Protein AF-A0A7R9R165-F1 (afdb_monomer_lite)

Radius of gyration: 16.83 Å; chains: 1; bounding box: 34×22×39 Å

Foldseek 3Di:
DQWDWDWDADPVHNVDIDIDIHGDDDPDPDPVLVVDDCVDPSVVVVVCCVVVVD

Secondary structure (DSSP, 8-state):
--SEEEEEEETTEEEEEEEEEEPPPPSSS-THHHHS-TTSHHHHHHHHHHHHT-

Sequence (54 aa):
MLISIFVDIDDKNSSKRVLYLDQPSLGLFDRDLLMKGMNDSSVAAYYDLMVKSA

InterPro domains:
  IPR008753 Peptidase M13, N-terminal domain [PF05649] (2-52)
  IPR042089 Peptidase M13, domain 2 [G3DSA:1.10.1380.10] (1-54)

Structure (mmCIF, N/CA/C/O backbone):
data_AF-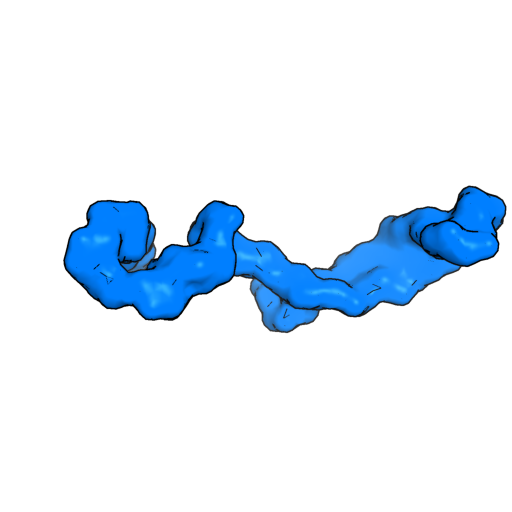A0A7R9R165-F1
#
_entry.id   AF-A0A7R9R165-F1
#
loop_
_atom_site.group_PDB
_atom_site.id
_atom_site.type_symbol
_atom_site.label_atom_id
_atom_site.label_alt_id
_atom_site.label_comp_id
_atom_site.label_asym_id
_atom_site.label_entity_id
_atom_site.label_seq_id
_atom_site.pdbx_PDB_ins_code
_atom_site.Cartn_x
_atom_site.Cartn_y
_atom_site.Cartn_z
_atom_site.occupancy
_atom_site.B_iso_or_equiv
_atom_site.auth_seq_id
_atom_site.auth_comp_id
_atom_site.auth_asym_id
_atom_site.auth_ato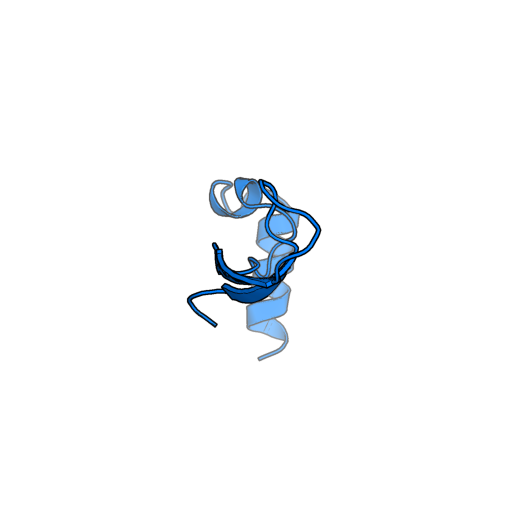m_id
_atom_site.pdbx_PDB_model_num
ATOM 1 N N . MET A 1 1 ? 3.570 -3.368 4.557 1.00 61.94 1 MET A N 1
ATOM 2 C CA . MET A 1 1 ? 4.932 -2.948 4.147 1.00 61.94 1 MET A CA 1
ATOM 3 C C . MET A 1 1 ? 5.034 -1.435 4.275 1.00 61.94 1 MET A C 1
ATOM 5 O O . MET A 1 1 ? 4.025 -0.780 4.066 1.00 61.94 1 MET A O 1
ATOM 9 N N . LEU A 1 2 ? 6.204 -0.894 4.639 1.00 86.56 2 LEU A N 1
ATOM 10 C CA . LEU A 1 2 ? 6.404 0.554 4.844 1.00 86.56 2 LEU A CA 1
ATOM 11 C C . LEU A 1 2 ? 6.845 1.307 3.576 1.00 86.56 2 LEU A C 1
ATOM 13 O O . LEU A 1 2 ? 6.689 2.518 3.506 1.00 86.56 2 LEU A O 1
ATOM 17 N N . ILE A 1 3 ? 7.393 0.595 2.590 1.00 92.69 3 ILE A N 1
ATOM 18 C CA . ILE A 1 3 ? 7.863 1.130 1.306 1.00 92.69 3 ILE A CA 1
ATOM 19 C C . ILE A 1 3 ? 7.373 0.172 0.219 1.00 92.69 3 ILE A C 1
ATOM 21 O O . ILE A 1 3 ? 7.460 -1.046 0.408 1.00 92.69 3 ILE A O 1
ATOM 25 N N . SER A 1 4 ? 6.849 0.706 -0.886 1.00 94.31 4 SER A N 1
ATOM 26 C CA . SER A 1 4 ? 6.559 -0.077 -2.087 1.00 94.31 4 SER A CA 1
ATOM 27 C C . SER A 1 4 ? 7.827 -0.185 -2.926 1.00 94.31 4 SER A C 1
ATOM 29 O O . SER A 1 4 ? 8.434 0.832 -3.256 1.00 94.31 4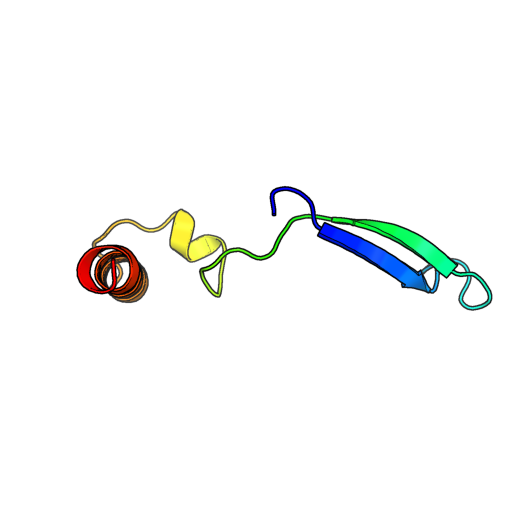 SER A O 1
ATOM 31 N N . ILE A 1 5 ? 8.250 -1.410 -3.237 1.00 95.81 5 ILE A N 1
ATOM 32 C CA . ILE A 1 5 ? 9.457 -1.684 -4.022 1.00 95.81 5 ILE A CA 1
ATOM 33 C C . ILE A 1 5 ? 9.068 -2.594 -5.180 1.00 95.81 5 ILE A C 1
ATOM 35 O O . ILE A 1 5 ? 8.592 -3.707 -4.950 1.00 95.81 5 ILE A O 1
ATOM 39 N N . PHE A 1 6 ? 9.274 -2.139 -6.414 1.00 96.19 6 PHE A N 1
ATOM 40 C CA . PHE A 1 6 ? 8.917 -2.898 -7.614 1.00 96.19 6 PHE A CA 1
ATOM 41 C C . PHE A 1 6 ? 9.822 -2.552 -8.800 1.00 96.19 6 PHE A C 1
ATOM 43 O O . PHE A 1 6 ? 10.545 -1.561 -8.773 1.00 96.19 6 PHE A O 1
ATOM 50 N N . VAL A 1 7 ? 9.821 -3.391 -9.836 1.00 97.75 7 VAL A N 1
ATOM 51 C CA . VAL A 1 7 ? 10.559 -3.144 -11.083 1.00 97.75 7 VAL A CA 1
ATOM 52 C C . VAL A 1 7 ? 9.557 -2.833 -12.180 1.00 97.75 7 VAL A C 1
ATOM 54 O O . VAL A 1 7 ? 8.665 -3.643 -12.427 1.00 97.75 7 VAL A O 1
ATOM 57 N N . ASP A 1 8 ? 9.742 -1.708 -12.867 1.00 97.94 8 ASP A N 1
ATOM 58 C C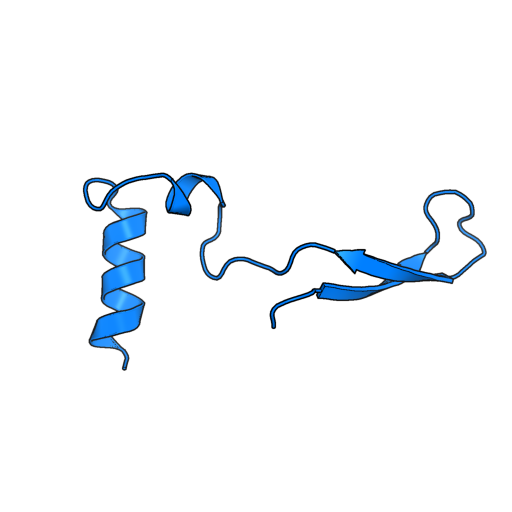A . ASP A 1 8 ? 8.902 -1.328 -14.004 1.00 97.94 8 ASP A CA 1
ATOM 59 C C . ASP A 1 8 ? 9.716 -0.687 -15.139 1.00 97.94 8 ASP A C 1
ATOM 61 O O . ASP A 1 8 ? 10.942 -0.580 -15.059 1.00 97.94 8 ASP A O 1
ATOM 65 N N . ILE A 1 9 ? 9.050 -0.367 -16.248 1.00 97.88 9 ILE A N 1
ATOM 66 C CA . ILE A 1 9 ? 9.602 0.348 -17.399 1.00 97.88 9 ILE A CA 1
ATOM 67 C C . ILE A 1 9 ? 10.014 1.755 -16.967 1.00 97.88 9 ILE A C 1
ATOM 69 O O . ILE A 1 9 ? 9.239 2.437 -16.317 1.00 97.88 9 ILE A O 1
ATOM 73 N N . ASP A 1 10 ? 11.207 2.198 -17.363 1.00 97.62 10 ASP A N 1
ATOM 74 C CA . ASP A 1 10 ? 11.642 3.578 -17.130 1.00 97.62 10 ASP A CA 1
ATOM 75 C C . ASP A 1 10 ? 10.784 4.561 -17.944 1.00 97.62 10 ASP A C 1
ATOM 77 O O . ASP A 1 10 ? 10.787 4.534 -19.179 1.00 97.62 10 ASP A O 1
ATOM 81 N N . ASP A 1 11 ? 10.100 5.472 -17.252 1.00 97.56 11 ASP A N 1
ATOM 82 C CA . ASP A 1 11 ? 9.235 6.499 -17.847 1.00 97.56 11 ASP A CA 1
ATOM 83 C C . ASP A 1 11 ? 9.964 7.402 -18.858 1.00 97.56 11 ASP A C 1
ATOM 85 O O . ASP A 1 11 ? 9.346 7.967 -19.763 1.00 97.56 11 ASP A O 1
ATOM 89 N N . LYS A 1 12 ? 11.292 7.546 -18.737 1.00 98.06 12 LYS A N 1
ATOM 90 C CA . LYS A 1 12 ? 12.129 8.323 -19.668 1.00 98.06 12 LYS A CA 1
ATOM 91 C C . LYS A 1 12 ? 12.733 7.473 -20.783 1.00 98.06 12 LYS A C 1
ATOM 93 O O . LYS A 1 12 ? 13.239 8.029 -21.760 1.00 98.06 12 LYS A O 1
ATOM 98 N N . ASN A 1 13 ? 12.728 6.147 -20.650 1.00 97.88 13 ASN A N 1
ATOM 99 C CA . ASN A 1 13 ? 13.252 5.227 -21.652 1.00 97.88 13 ASN A CA 1
ATOM 100 C C . ASN A 1 13 ? 12.542 3.873 -21.592 1.00 97.88 13 ASN A C 1
ATOM 102 O O . ASN A 1 13 ? 12.966 2.952 -20.891 1.00 97.88 13 ASN A O 1
ATOM 106 N N . SER A 1 14 ? 11.541 3.709 -22.452 1.00 97.06 14 SER A N 1
ATOM 107 C CA . SER A 1 14 ? 10.700 2.513 -22.465 1.00 97.06 14 SER A CA 1
ATOM 108 C C . SER A 1 14 ? 11.412 1.207 -22.844 1.00 97.06 14 SER A C 1
ATOM 110 O O . SER A 1 14 ? 10.837 0.129 -22.714 1.00 97.06 14 SER A O 1
ATOM 112 N N . SER A 1 15 ? 12.671 1.272 -23.291 1.00 98.31 15 SER A N 1
ATOM 113 C CA . SER A 1 15 ? 13.500 0.090 -23.566 1.00 98.31 15 SER A CA 1
ATOM 114 C C . SER A 1 15 ? 14.254 -0.428 -22.334 1.00 98.31 15 SER A C 1
ATOM 116 O O . SER A 1 15 ? 14.949 -1.440 -22.430 1.00 98.31 15 SER A O 1
ATOM 118 N N . LYS A 1 16 ? 14.169 0.256 -21.185 1.00 98.00 16 LYS A N 1
ATOM 119 C CA . LYS A 1 16 ? 14.856 -0.114 -19.940 1.00 98.00 16 LYS A CA 1
ATOM 120 C C . LYS A 1 16 ? 13.862 -0.422 -18.823 1.00 98.00 16 LYS A C 1
ATOM 122 O O . LYS A 1 16 ? 12.743 0.078 -18.807 1.00 98.00 16 LYS A O 1
ATOM 127 N N . ARG A 1 17 ? 14.310 -1.242 -17.871 1.00 98.00 17 ARG A N 1
ATOM 128 C CA . ARG A 1 17 ? 13.628 -1.513 -16.600 1.00 98.00 17 ARG A CA 1
ATOM 129 C C . ARG A 1 17 ? 14.424 -0.876 -15.468 1.00 98.00 17 ARG A C 1
ATOM 131 O O . ARG A 1 17 ? 15.655 -0.938 -15.497 1.00 98.00 17 ARG A O 1
ATOM 138 N N . VAL A 1 18 ? 13.747 -0.317 -14.473 1.00 98.06 18 VAL A N 1
ATOM 139 C CA . VAL A 1 18 ? 14.374 0.281 -13.287 1.00 98.06 18 VAL A CA 1
ATOM 140 C C . VAL A 1 18 ? 13.640 -0.125 -12.012 1.00 98.06 18 VAL A C 1
ATOM 142 O O . VAL A 1 18 ? 12.491 -0.564 -12.051 1.00 98.06 18 VAL A O 1
ATOM 145 N N . LEU A 1 19 ? 14.337 -0.024 -10.879 1.00 97.56 19 LEU A N 1
ATOM 146 C CA . LEU A 1 19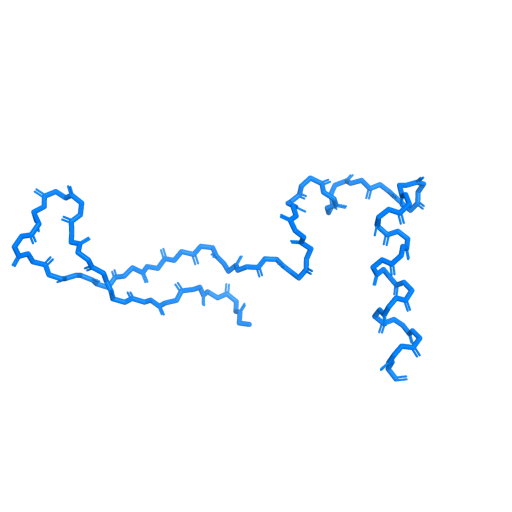 ? 13.753 -0.223 -9.557 1.00 97.56 19 LEU A CA 1
ATOM 147 C C . LEU A 1 19 ? 13.031 1.057 -9.127 1.00 97.56 19 LEU A C 1
ATOM 149 O O . LEU A 1 19 ? 13.652 2.116 -9.045 1.00 97.56 19 LEU A O 1
ATOM 153 N N . TYR A 1 20 ? 11.752 0.932 -8.809 1.00 97.44 20 TYR A N 1
ATOM 154 C CA . TYR A 1 20 ? 10.921 1.984 -8.250 1.00 97.44 20 TYR A CA 1
ATOM 155 C C . TYR A 1 20 ? 10.797 1.812 -6.735 1.00 97.44 20 TYR A C 1
ATOM 157 O O . TYR A 1 20 ? 10.593 0.704 -6.229 1.00 97.44 20 TYR A O 1
ATOM 165 N N . LEU A 1 21 ? 10.928 2.933 -6.025 1.00 96.62 21 LEU A N 1
ATOM 166 C CA . LEU A 1 21 ? 10.607 3.074 -4.609 1.00 96.62 21 LEU A CA 1
ATOM 167 C C . LEU A 1 21 ? 9.475 4.092 -4.502 1.00 96.62 21 LEU A C 1
ATOM 169 O O . LEU A 1 21 ? 9.657 5.239 -4.906 1.00 96.62 21 LEU A O 1
ATOM 173 N N . ASP A 1 22 ? 8.331 3.676 -3.971 1.00 94.56 22 ASP A N 1
ATOM 174 C CA . ASP A 1 22 ? 7.133 4.515 -3.907 1.00 94.56 22 ASP A CA 1
ATOM 175 C C . ASP A 1 22 ? 6.410 4.384 -2.557 1.00 94.56 22 ASP A C 1
ATOM 177 O O . ASP A 1 22 ? 6.717 3.514 -1.727 1.00 94.56 22 ASP A O 1
ATOM 181 N N . GLN A 1 23 ? 5.439 5.266 -2.327 1.00 90.56 23 GLN A N 1
ATOM 182 C CA . GLN A 1 23 ? 4.542 5.198 -1.185 1.00 90.56 23 GLN A CA 1
ATOM 183 C C . GLN A 1 23 ? 3.782 3.856 -1.171 1.00 90.56 23 GLN A C 1
ATOM 185 O O . GLN A 1 23 ? 3.321 3.381 -2.213 1.00 90.56 23 GLN A O 1
ATOM 190 N N . PRO A 1 24 ? 3.644 3.200 -0.005 1.00 89.44 24 PRO A N 1
ATOM 191 C CA . PRO A 1 24 ? 2.863 1.975 0.095 1.00 89.44 24 PRO A CA 1
ATOM 192 C C . PRO A 1 24 ? 1.364 2.263 -0.065 1.00 89.44 24 PRO A C 1
ATOM 194 O O . PRO A 1 24 ? 0.887 3.360 0.230 1.00 89.44 24 PRO A O 1
ATOM 197 N N . SER A 1 25 ? 0.604 1.235 -0.452 1.00 84.69 25 SER A N 1
ATOM 198 C CA . SER A 1 25 ? -0.858 1.270 -0.366 1.00 84.69 25 SER A CA 1
ATOM 199 C C . SER A 1 25 ? -1.295 1.544 1.068 1.00 84.69 25 SER A C 1
ATOM 201 O O . SER A 1 25 ? -0.809 0.915 2.013 1.00 84.69 25 SER A O 1
ATOM 203 N N . LEU A 1 26 ? -2.270 2.432 1.221 1.00 81.94 26 LEU A N 1
ATOM 204 C CA . LEU A 1 26 ? -3.015 2.563 2.462 1.00 81.94 26 LEU A CA 1
ATOM 205 C C . LEU A 1 26 ? -4.058 1.434 2.504 1.00 81.94 26 LEU A C 1
ATOM 207 O O . LEU A 1 26 ? -4.565 1.021 1.466 1.00 81.94 26 LEU A O 1
ATOM 211 N N . GLY A 1 27 ? -4.349 0.885 3.688 1.00 76.38 27 GLY A N 1
ATOM 212 C CA . GLY A 1 27 ? -5.432 -0.105 3.849 1.00 76.38 27 GLY A CA 1
ATOM 213 C C . GLY A 1 27 ? -6.830 0.498 3.641 1.00 76.38 27 GLY A C 1
ATOM 214 O O . GLY A 1 27 ? -7.813 -0.225 3.516 1.00 76.38 27 GLY A O 1
ATOM 215 N N . LEU A 1 28 ? -6.894 1.830 3.567 1.00 75.25 28 LEU A N 1
ATOM 216 C CA . LEU A 1 28 ? -8.030 2.613 3.108 1.00 75.25 28 LEU A CA 1
ATOM 217 C C . LEU A 1 28 ? -7.862 2.957 1.627 1.00 75.25 28 LEU A C 1
ATOM 219 O O . LEU A 1 28 ? -6.752 3.228 1.174 1.00 75.25 28 LEU A O 1
ATOM 223 N N . PHE A 1 29 ? -8.979 3.016 0.901 1.00 70.31 29 PHE A N 1
ATOM 224 C CA . PHE A 1 29 ? -9.001 3.333 -0.532 1.00 70.31 29 PHE A CA 1
ATOM 225 C C . PHE A 1 29 ? -8.471 4.737 -0.868 1.00 70.31 29 PHE A C 1
ATOM 227 O O . PHE A 1 29 ? -8.095 4.977 -2.011 1.00 70.31 29 PHE A O 1
ATOM 234 N N . ASP A 1 30 ? -8.442 5.655 0.104 1.00 78.06 30 ASP A N 1
ATOM 235 C CA . ASP A 1 30 ? -8.049 7.049 -0.096 1.00 78.06 30 ASP A CA 1
ATOM 236 C C . ASP A 1 30 ? -7.299 7.603 1.128 1.00 78.06 30 ASP A C 1
ATOM 238 O O . ASP A 1 30 ? -7.674 7.354 2.279 1.00 78.06 30 ASP A O 1
ATOM 242 N N . ARG A 1 31 ? -6.247 8.388 0.870 1.00 80.19 31 ARG A N 1
ATOM 243 C CA . ARG A 1 31 ? -5.488 9.131 1.881 1.00 80.19 31 ARG A CA 1
ATOM 244 C C . ARG A 1 31 ? -6.364 10.142 2.610 1.00 80.19 31 ARG A C 1
ATOM 246 O O . ARG A 1 31 ? -6.154 10.352 3.803 1.00 80.19 31 ARG A O 1
ATOM 253 N N . ASP A 1 32 ? -7.346 10.730 1.938 1.00 84.19 32 ASP A N 1
ATOM 254 C CA . ASP A 1 32 ? -8.214 11.738 2.543 1.00 84.19 32 ASP A CA 1
ATOM 255 C C . ASP A 1 32 ? -9.009 11.171 3.724 1.00 84.19 32 ASP A C 1
ATOM 257 O O . ASP A 1 32 ? -9.244 11.870 4.710 1.00 84.19 32 ASP A O 1
ATOM 261 N N . LEU A 1 33 ? -9.341 9.875 3.692 1.00 83.50 33 LEU A N 1
ATOM 262 C CA . LEU A 1 33 ? -10.014 9.195 4.800 1.00 83.50 33 LEU A CA 1
ATOM 263 C C . LEU A 1 33 ? -9.152 9.132 6.067 1.00 83.50 33 LEU A C 1
ATOM 265 O O . LEU A 1 33 ? -9.703 9.111 7.160 1.00 83.50 33 LEU A O 1
ATOM 269 N N . LEU A 1 34 ? -7.820 9.177 5.956 1.00 80.62 34 LEU A N 1
ATOM 270 C CA . LEU A 1 34 ? -6.940 9.271 7.127 1.00 80.62 34 LEU A CA 1
ATOM 271 C C . LEU A 1 34 ? -6.960 10.655 7.781 1.00 80.62 34 LEU A C 1
ATOM 273 O O . LEU A 1 34 ? -6.567 10.785 8.938 1.00 80.62 34 LEU A O 1
ATOM 277 N N . MET A 1 35 ? -7.376 11.693 7.052 1.00 86.31 35 MET A N 1
ATOM 278 C CA . MET A 1 35 ? -7.486 13.049 7.595 1.00 86.31 35 MET A CA 1
ATOM 279 C C . MET A 1 35 ? -8.881 13.359 8.137 1.00 86.31 35 MET A C 1
ATOM 281 O O . MET A 1 35 ? -9.067 14.354 8.841 1.00 86.31 35 MET A O 1
ATOM 285 N N . LYS A 1 36 ? -9.874 12.533 7.804 1.00 87.62 36 LYS A N 1
ATOM 286 C CA . LYS A 1 36 ? -11.228 12.663 8.332 1.00 87.62 36 LYS A CA 1
ATOM 287 C C . LYS A 1 36 ? -11.321 12.056 9.731 1.00 87.62 36 LYS A C 1
ATOM 289 O O . LYS A 1 36 ? -10.635 11.098 10.070 1.00 87.62 36 LYS A O 1
ATOM 294 N N . GLY A 1 37 ? -12.189 12.632 10.559 1.00 85.19 37 GLY A N 1
ATOM 295 C CA . GLY A 1 37 ? -12.484 12.099 11.889 1.00 85.19 37 GLY A CA 1
ATOM 296 C C . GLY A 1 37 ? -13.499 10.954 11.857 1.00 85.19 37 GLY A C 1
ATOM 297 O O . GLY A 1 37 ? -14.125 10.689 10.833 1.00 85.19 37 GLY A O 1
ATOM 298 N N . MET A 1 38 ? -13.752 10.354 13.023 1.00 88.44 38 MET A N 1
ATOM 299 C CA . MET A 1 38 ? -14.730 9.264 13.220 1.00 88.44 38 MET A CA 1
ATOM 300 C C . MET A 1 38 ? -16.185 9.624 12.868 1.00 88.44 38 MET A C 1
ATOM 302 O O . MET A 1 38 ? -17.042 8.747 12.847 1.00 88.44 38 MET A O 1
ATOM 306 N N . ASN A 1 39 ? -16.475 10.898 12.583 1.00 91.94 39 ASN A N 1
ATOM 307 C CA . ASN A 1 39 ? -17.775 11.321 12.064 1.00 91.94 39 ASN A CA 1
ATOM 308 C C . ASN A 1 39 ? -17.993 10.901 10.598 1.00 91.94 39 ASN A C 1
ATOM 310 O O . ASN A 1 39 ? -19.132 10.908 10.138 1.00 91.94 39 ASN A O 1
ATOM 314 N N . ASP A 1 40 ? -16.935 10.563 9.852 1.00 92.56 40 ASP A N 1
ATOM 315 C CA . ASP A 1 40 ? -17.064 9.981 8.514 1.00 92.56 40 ASP A CA 1
ATOM 316 C C . ASP A 1 40 ? -17.371 8.480 8.626 1.00 92.56 40 ASP A C 1
ATOM 318 O O . ASP A 1 40 ? -16.652 7.719 9.280 1.00 92.56 40 ASP A O 1
ATOM 322 N N . SER A 1 41 ? -18.450 8.047 7.973 1.00 91.81 41 SER A N 1
ATOM 323 C CA . SER A 1 41 ? -18.939 6.668 8.049 1.00 91.81 41 SER A CA 1
ATOM 324 C C . SER A 1 41 ? -17.947 5.643 7.497 1.00 91.81 41 SER A C 1
ATOM 326 O O . SER A 1 41 ? -17.919 4.513 7.980 1.00 91.81 41 SER A O 1
ATOM 328 N N . SER A 1 42 ? -17.108 6.025 6.531 1.00 90.06 42 SER A N 1
ATOM 329 C CA . SER A 1 42 ? -16.099 5.134 5.948 1.00 90.06 42 SER A CA 1
ATOM 330 C C . SER A 1 42 ? -14.959 4.895 6.933 1.00 90.06 42 SER A C 1
ATOM 332 O O . SER A 1 42 ? -14.493 3.766 7.078 1.00 90.06 42 SER A O 1
ATOM 334 N N . VAL A 1 43 ? -14.545 5.945 7.651 1.00 90.50 43 VAL A N 1
ATOM 335 C CA . VAL A 1 43 ? -13.511 5.857 8.694 1.00 90.50 43 VAL A CA 1
ATOM 336 C C . VAL A 1 43 ? -13.999 4.990 9.851 1.00 90.50 43 VAL A C 1
ATOM 338 O O . VAL A 1 43 ? -13.291 4.075 10.272 1.00 90.50 43 VAL A O 1
ATOM 341 N N . ALA A 1 44 ? -15.231 5.217 10.314 1.00 91.38 44 ALA A N 1
ATOM 342 C CA . ALA A 1 44 ? -15.837 4.417 11.373 1.00 91.38 44 ALA A CA 1
ATOM 343 C C . ALA A 1 44 ? -15.980 2.937 10.978 1.00 91.38 44 ALA A C 1
ATOM 345 O O . ALA A 1 44 ? -15.601 2.061 11.750 1.00 91.38 44 ALA A O 1
ATO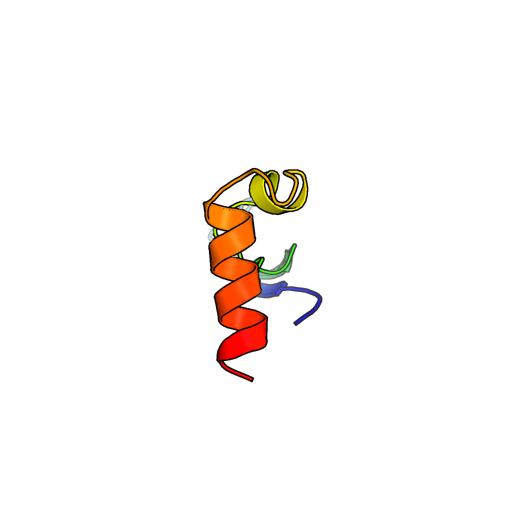M 346 N N . ALA A 1 45 ? -16.461 2.647 9.764 1.00 90.31 45 ALA A N 1
ATOM 347 C CA . ALA A 1 45 ? -16.618 1.275 9.284 1.00 90.31 45 ALA A CA 1
ATOM 348 C C . ALA A 1 45 ? -15.275 0.541 9.147 1.00 90.31 45 ALA A C 1
ATOM 350 O O . ALA A 1 45 ? -15.170 -0.630 9.508 1.00 90.31 45 ALA A O 1
ATOM 351 N N . TYR A 1 46 ? -14.236 1.223 8.657 1.00 88.69 46 TYR A N 1
ATOM 352 C CA . TYR A 1 46 ? -12.898 0.643 8.567 1.00 88.69 46 TYR A CA 1
ATOM 353 C C . TYR A 1 46 ? -12.285 0.386 9.950 1.00 88.69 46 TYR A C 1
ATOM 355 O O . TYR A 1 46 ? -11.694 -0.669 10.171 1.00 88.69 46 TYR A O 1
ATOM 363 N N . TYR A 1 47 ? -12.464 1.307 10.902 1.00 89.06 47 TYR A N 1
ATOM 364 C CA . TYR A 1 47 ? -12.051 1.091 12.290 1.00 89.06 47 TYR A CA 1
ATOM 365 C C . TYR A 1 47 ? -12.758 -0.125 12.900 1.00 89.06 47 TYR A C 1
ATOM 367 O O . TYR A 1 47 ? -12.106 -1.002 13.466 1.00 89.06 47 TYR A O 1
ATOM 375 N N . ASP A 1 48 ? -14.075 -0.217 12.722 1.00 91.81 48 ASP A N 1
ATOM 376 C CA . ASP A 1 48 ? -14.874 -1.346 13.189 1.00 91.81 48 ASP A CA 1
ATOM 377 C C . ASP A 1 48 ? -14.403 -2.669 12.585 1.00 91.81 48 ASP A C 1
ATOM 379 O O . ASP A 1 48 ? -14.281 -3.649 13.315 1.00 91.81 48 ASP A O 1
ATOM 383 N N . LEU A 1 49 ? -14.098 -2.708 11.283 1.00 89.19 49 LEU A N 1
ATOM 384 C CA . LEU A 1 49 ? -13.522 -3.886 10.636 1.00 89.19 49 LEU A CA 1
ATOM 385 C C . LEU A 1 49 ? -12.218 -4.302 11.327 1.00 89.19 49 LEU A C 1
ATOM 387 O O . LEU A 1 49 ? -12.060 -5.471 11.670 1.00 89.19 49 LEU A O 1
ATOM 391 N N . MET A 1 50 ? -11.311 -3.353 11.554 1.00 87.12 50 MET A N 1
ATOM 392 C CA . MET A 1 50 ? -9.998 -3.619 12.146 1.00 87.12 50 MET A CA 1
ATOM 393 C C . MET A 1 50 ? -10.085 -4.083 13.606 1.00 87.12 50 MET A C 1
ATOM 395 O O . MET A 1 50 ? -9.259 -4.886 14.027 1.00 87.12 50 MET A O 1
ATOM 399 N N . VAL A 1 51 ? -11.064 -3.597 14.377 1.00 89.00 51 VAL A N 1
ATOM 400 C CA . VAL A 1 51 ? -11.227 -3.948 15.800 1.00 89.00 51 VAL A CA 1
ATOM 401 C C . VAL A 1 51 ? -12.075 -5.202 15.999 1.00 89.00 51 VAL A C 1
ATOM 403 O O . VAL A 1 51 ? -11.747 -6.027 16.842 1.00 89.00 51 VAL A O 1
ATOM 406 N N . LYS A 1 52 ? -13.177 -5.354 15.256 1.00 82.88 52 LYS A N 1
ATOM 407 C CA . LYS A 1 52 ? -14.122 -6.471 15.434 1.00 82.88 52 LYS A CA 1
ATOM 408 C C . LYS A 1 52 ? -13.677 -7.751 14.737 1.00 82.88 52 LYS A C 1
ATOM 410 O O . LYS A 1 52 ? -14.176 -8.816 15.083 1.00 82.88 52 LYS A O 1
ATOM 415 N N . SER A 1 53 ? -12.791 -7.648 13.749 1.00 69.81 53 SER A N 1
ATOM 416 C CA . SER A 1 53 ? -12.260 -8.813 13.027 1.00 69.81 53 SER A CA 1
ATOM 417 C C . SER A 1 53 ? -10.919 -9.306 13.587 1.00 69.81 53 SER A C 1
ATOM 419 O O . SER A 1 53 ? -10.298 -10.162 12.957 1.00 69.81 53 SER A O 1
ATOM 421 N N . ALA A 1 54 ? -10.467 -8.750 14.718 1.00 52.19 54 ALA A N 1
ATOM 422 C CA . ALA A 1 54 ? -9.229 -9.109 15.412 1.00 52.19 54 ALA A CA 1
ATOM 423 C C . ALA A 1 54 ? -9.463 -10.115 16.548 1.00 52.19 54 ALA A C 1
ATOM 425 O O . ALA A 1 54 ? -10.534 -10.048 17.195 1.00 52.19 54 ALA A O 1
#

pLDDT: mean 88.68, std 9.6, range [52.19, 98.31]

Organism: NCBI:txid334625